Protein AF-A0A949CHL8-F1 (afdb_monomer_lite)

Secondary structure (DSSP, 8-state):
--EEE---SHHHHHHHHHHHTS--BHHHHHHHHTTTSEEHHHHHHHHHHHHH---BTHHHHHHHHHHHHHTGGG-SSPPPHHHHHHHHHHHHHHHHHT---

Radius of gyration: 12.86 Å; chains: 1; bounding box: 29×34×34 Å

pLDDT: mean 90.5, std 9.24, range [45.66, 97.19]

Structure (mmCIF, N/CA/C/O backbone):
data_AF-A0A949CHL8-F1
#
_entry.id   AF-A0A949CHL8-F1
#
loop_
_atom_site.group_PDB
_atom_site.id
_atom_site.type_symbol
_atom_site.label_atom_id
_atom_site.label_alt_id
_atom_site.label_comp_id
_atom_site.label_asym_id
_atom_site.label_entity_id
_atom_site.label_seq_id
_atom_site.pdbx_PDB_ins_code
_atom_site.Cartn_x
_atom_site.Cartn_y
_atom_site.Cartn_z
_atom_site.occupancy
_atom_site.B_iso_or_equiv
_atom_site.auth_seq_id
_atom_site.auth_comp_id
_atom_site.auth_asym_id
_atom_site.auth_atom_id
_atom_site.pdbx_PDB_model_num
ATOM 1 N N . MET A 1 1 ? 11.342 -10.592 10.474 1.00 68.81 1 MET A N 1
ATOM 2 C CA . MET A 1 1 ? 10.431 -9.774 9.666 1.00 68.81 1 MET A CA 1
ATOM 3 C C . MET A 1 1 ? 10.610 -10.142 8.207 1.00 68.81 1 MET A C 1
ATOM 5 O O . MET A 1 1 ? 11.690 -9.956 7.652 1.00 68.81 1 MET A O 1
ATOM 9 N N . GLY A 1 2 ? 9.604 -10.793 7.643 1.00 88.81 2 GLY A N 1
ATOM 10 C CA . GLY A 1 2 ? 9.498 -11.196 6.258 1.00 88.81 2 GLY A CA 1
ATOM 11 C C . GLY A 1 2 ? 8.637 -10.214 5.475 1.00 88.81 2 GLY A C 1
ATOM 12 O O . GLY A 1 2 ? 7.594 -9.760 5.932 1.00 88.81 2 GLY A O 1
ATOM 13 N N . VAL A 1 3 ? 9.083 -9.930 4.257 1.00 92.94 3 VAL A N 1
ATOM 14 C CA . VAL A 1 3 ? 8.316 -9.192 3.256 1.00 92.94 3 VAL A CA 1
ATOM 15 C C . VAL A 1 3 ? 7.992 -10.178 2.149 1.00 92.94 3 VAL A C 1
ATOM 17 O O . VAL A 1 3 ? 8.902 -10.744 1.538 1.00 92.94 3 VAL A O 1
ATOM 20 N N . TRP A 1 4 ? 6.710 -10.407 1.885 1.00 94.25 4 TRP A N 1
ATOM 21 C CA . TRP A 1 4 ? 6.275 -11.360 0.858 1.00 94.25 4 TRP A CA 1
ATOM 22 C C . TRP A 1 4 ? 5.551 -10.693 -0.312 1.00 94.25 4 TRP A C 1
ATOM 24 O O . TRP A 1 4 ? 5.514 -11.265 -1.406 1.00 94.25 4 TRP A O 1
ATOM 34 N N . ALA A 1 5 ? 5.016 -9.481 -0.132 1.00 94.81 5 ALA A N 1
ATOM 35 C CA . ALA A 1 5 ? 4.332 -8.753 -1.194 1.00 94.81 5 ALA A CA 1
ATOM 36 C C . ALA A 1 5 ? 4.671 -7.260 -1.183 1.00 94.81 5 ALA A C 1
ATOM 38 O O . ALA A 1 5 ? 4.583 -6.588 -0.163 1.00 94.81 5 ALA A O 1
ATOM 39 N N . LEU A 1 6 ? 5.001 -6.732 -2.360 1.00 95.81 6 LEU A N 1
ATOM 40 C 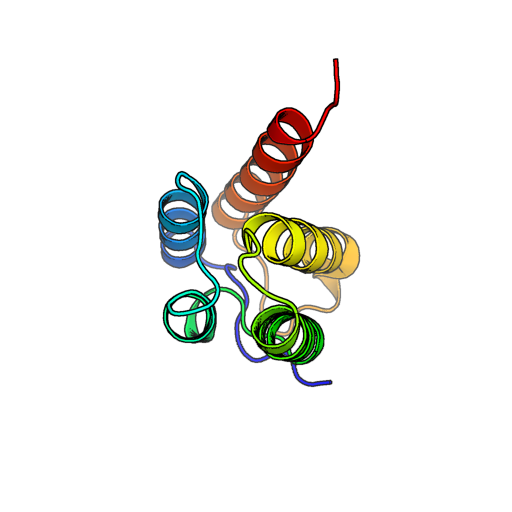CA . LEU A 1 6 ? 5.186 -5.305 -2.605 1.00 95.81 6 LEU A CA 1
ATOM 41 C C . LEU A 1 6 ? 4.444 -4.921 -3.899 1.00 95.81 6 LEU A C 1
ATOM 43 O O . LEU A 1 6 ? 4.405 -5.730 -4.838 1.00 95.81 6 LEU A O 1
ATOM 47 N N . PRO A 1 7 ? 3.905 -3.693 -4.012 1.00 96.06 7 PRO A N 1
ATOM 48 C CA . PRO A 1 7 ? 3.114 -3.243 -5.159 1.00 96.06 7 PRO A CA 1
ATOM 49 C C . PRO A 1 7 ? 4.001 -2.830 -6.349 1.00 96.06 7 PRO A C 1
ATOM 51 O O . PRO A 1 7 ? 3.910 -1.728 -6.886 1.00 96.06 7 PRO A O 1
ATOM 54 N N . GLN A 1 8 ? 4.891 -3.724 -6.779 1.00 95.25 8 GLN A N 1
ATOM 55 C CA . GLN A 1 8 ? 5.971 -3.412 -7.725 1.00 95.25 8 GLN A CA 1
ATOM 56 C C . GLN A 1 8 ? 5.537 -3.473 -9.191 1.00 95.25 8 GLN A C 1
ATOM 58 O O . GLN A 1 8 ? 6.272 -3.026 -10.075 1.00 95.25 8 GLN A O 1
ATOM 63 N N . THR A 1 9 ? 4.344 -4.007 -9.464 1.00 96.75 9 THR A N 1
ATOM 64 C CA . THR A 1 9 ? 3.713 -3.992 -10.788 1.00 96.75 9 THR A CA 1
ATOM 65 C C . THR A 1 9 ? 2.654 -2.899 -10.883 1.00 96.75 9 THR A C 1
ATOM 67 O O . THR A 1 9 ? 2.017 -2.535 -9.896 1.00 96.75 9 THR A O 1
ATOM 70 N N . VAL A 1 10 ? 2.404 -2.401 -12.098 1.00 96.69 10 VAL A N 1
ATOM 71 C CA . VAL A 1 10 ? 1.396 -1.350 -12.336 1.00 96.69 10 VAL A CA 1
ATOM 72 C C . VAL A 1 10 ? 0.006 -1.789 -11.877 1.00 96.69 10 VAL A C 1
ATOM 74 O O . VAL A 1 10 ? -0.748 -0.987 -11.332 1.00 96.69 10 VAL A O 1
ATOM 77 N N . LYS A 1 11 ? -0.330 -3.070 -12.073 1.00 96.38 11 LYS A N 1
ATOM 78 C CA . LYS A 1 11 ? -1.610 -3.638 -11.646 1.00 96.38 11 LYS A CA 1
ATOM 79 C C . LYS A 1 11 ? -1.760 -3.571 -10.124 1.00 96.38 11 LYS A C 1
ATOM 81 O O . LYS A 1 11 ? -2.740 -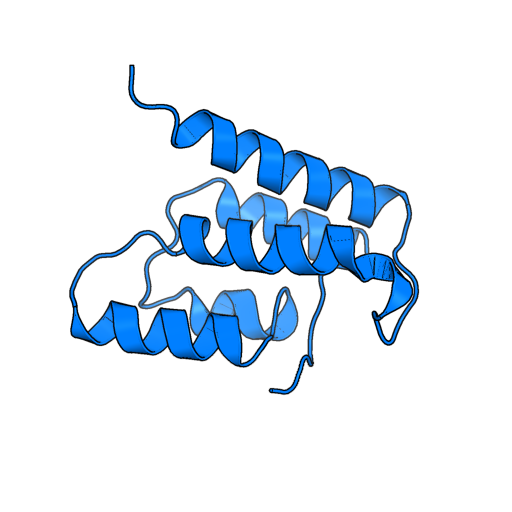3.003 -9.655 1.00 96.38 11 LYS A O 1
ATOM 86 N N . GLN A 1 12 ? -0.769 -4.062 -9.377 1.00 96.19 12 GLN A N 1
ATOM 87 C CA . GLN A 1 12 ? -0.799 -4.037 -7.911 1.00 96.19 12 GLN A CA 1
ATOM 88 C C . GLN A 1 12 ? -0.799 -2.607 -7.364 1.00 96.19 12 GLN A C 1
ATOM 90 O O . GLN A 1 12 ? -1.572 -2.302 -6.465 1.00 96.19 12 GLN A O 1
ATOM 95 N N . ALA A 1 13 ? -0.001 -1.704 -7.941 1.00 96.62 13 ALA A N 1
ATOM 96 C CA . ALA A 1 13 ? 0.019 -0.304 -7.525 1.00 96.62 13 ALA A CA 1
ATOM 97 C C . ALA A 1 13 ? -1.335 0.393 -7.755 1.00 96.62 13 ALA A C 1
ATOM 99 O O . ALA A 1 13 ? -1.796 1.139 -6.896 1.00 96.62 13 ALA A O 1
ATOM 100 N N . LYS A 1 14 ? -2.019 0.125 -8.879 1.00 97.00 14 LYS A N 1
ATOM 101 C CA . LYS A 1 14 ? -3.374 0.654 -9.139 1.00 97.00 14 LYS A CA 1
ATOM 102 C C . LYS A 1 14 ? -4.425 0.036 -8.218 1.00 97.00 14 LYS A C 1
ATOM 104 O O . LYS A 1 14 ? -5.361 0.725 -7.818 1.00 97.00 14 LYS A O 1
ATOM 109 N N . GLU A 1 15 ? -4.302 -1.246 -7.891 1.00 96.75 15 GLU A N 1
ATOM 110 C CA . GLU A 1 15 ? -5.179 -1.908 -6.919 1.00 96.75 15 GLU A CA 1
ATOM 111 C C . GLU A 1 15 ? -4.995 -1.316 -5.518 1.00 96.75 15 GLU A C 1
ATOM 113 O O . GLU A 1 15 ? -5.986 -0.951 -4.885 1.00 96.75 15 GLU A O 1
ATOM 118 N N . LEU A 1 16 ? -3.748 -1.103 -5.089 1.00 96.69 16 LEU A N 1
ATOM 119 C CA . LEU A 1 16 ? -3.433 -0.436 -3.828 1.00 96.69 16 LEU A CA 1
ATOM 120 C C . LEU A 1 16 ? -3.956 1.006 -3.810 1.00 96.69 16 LEU A C 1
ATOM 122 O O . LEU A 1 16 ? -4.606 1.399 -2.848 1.00 96.69 16 LEU A O 1
ATOM 126 N N . GLN A 1 17 ? -3.773 1.766 -4.895 1.00 95.94 17 GLN A N 1
ATOM 127 C CA . GLN A 1 17 ? -4.306 3.127 -5.023 1.00 95.94 17 GLN A CA 1
ATOM 128 C C . GLN A 1 17 ? -5.826 3.167 -4.829 1.00 95.94 17 GLN A C 1
ATOM 130 O O . GLN A 1 17 ? -6.342 3.999 -4.087 1.00 95.94 17 GLN A O 1
ATOM 135 N N . LYS A 1 18 ? -6.560 2.258 -5.481 1.00 95.50 18 LYS A N 1
ATOM 136 C CA . LYS A 1 18 ? -8.020 2.161 -5.333 1.00 95.50 18 LYS A CA 1
ATOM 137 C C . LYS A 1 18 ? -8.427 1.758 -3.920 1.00 95.50 18 LYS A C 1
ATOM 139 O O . LYS A 1 18 ? -9.466 2.211 -3.444 1.00 95.50 18 LYS A O 1
ATOM 144 N N . LEU A 1 19 ? -7.637 0.899 -3.278 1.00 94.81 19 LEU A N 1
ATOM 145 C CA . LEU A 1 19 ? -7.887 0.432 -1.922 1.00 94.81 19 LEU A CA 1
ATOM 146 C C . LEU A 1 19 ? -7.786 1.574 -0.906 1.00 94.81 19 LEU A C 1
ATOM 148 O O . LEU A 1 19 ? -8.700 1.747 -0.107 1.00 94.81 19 LEU A O 1
ATOM 152 N N . VAL A 1 20 ? -6.712 2.364 -0.970 1.00 93.88 20 VAL A N 1
ATOM 153 C CA . VAL A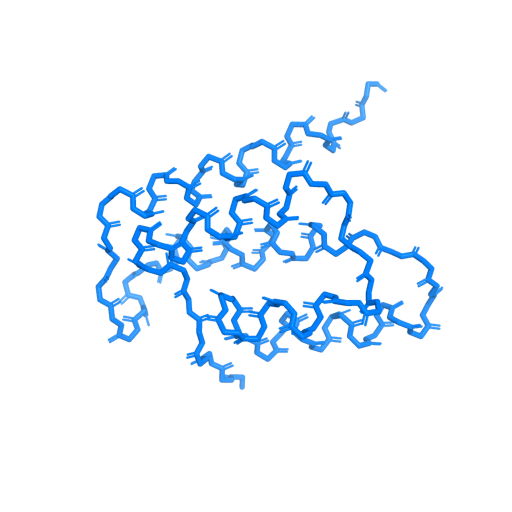 1 20 ? -6.430 3.457 -0.019 1.00 93.88 20 VAL A CA 1
ATOM 154 C C . VAL A 1 20 ? -7.142 4.772 -0.356 1.00 93.88 20 VAL A C 1
ATOM 156 O O . VAL A 1 20 ? -7.110 5.715 0.432 1.00 93.88 20 VAL A O 1
ATOM 159 N N . ALA A 1 21 ? -7.842 4.841 -1.492 1.00 92.31 21 ALA A N 1
ATOM 160 C CA . ALA A 1 21 ? -8.681 5.985 -1.855 1.00 92.31 21 ALA A CA 1
ATOM 161 C C . ALA A 1 21 ? -9.891 6.182 -0.918 1.00 92.31 21 ALA A C 1
ATOM 163 O O . ALA A 1 21 ? -10.537 7.227 -0.953 1.00 92.31 21 ALA A O 1
ATOM 164 N N . LYS A 1 22 ? -10.229 5.178 -0.101 1.00 90.56 22 LYS A N 1
ATOM 165 C CA . LYS A 1 22 ? -11.287 5.231 0.917 1.00 90.56 22 LYS A CA 1
ATOM 166 C C . LYS A 1 22 ? -10.723 4.765 2.264 1.00 90.56 22 LYS A C 1
ATOM 168 O O . LYS A 1 22 ? -9.773 3.984 2.246 1.00 90.56 22 LYS A O 1
ATOM 173 N N . PRO A 1 23 ? -11.308 5.184 3.404 1.00 90.94 23 PRO A N 1
ATOM 174 C CA . PRO A 1 23 ? -10.931 4.674 4.722 1.00 90.94 23 PRO A CA 1
ATOM 175 C C . PRO A 1 23 ? -10.856 3.148 4.740 1.00 90.94 23 PRO A C 1
ATOM 177 O O . PRO A 1 23 ? -11.778 2.470 4.268 1.00 90.94 23 PRO A O 1
ATOM 180 N N . LEU A 1 24 ? -9.750 2.614 5.257 1.00 90.88 24 LEU A N 1
ATOM 181 C CA . LEU A 1 24 ? -9.493 1.181 5.264 1.00 90.88 24 LEU A CA 1
ATOM 182 C C . LEU A 1 24 ? -9.619 0.657 6.690 1.00 90.88 24 LEU A C 1
ATOM 184 O O . LEU A 1 24 ? -8.734 0.857 7.516 1.00 90.88 24 LEU A O 1
ATOM 188 N N . SER A 1 25 ? -10.726 -0.029 6.975 1.00 90.56 25 SER A N 1
ATOM 189 C CA . SER A 1 25 ? -10.959 -0.574 8.309 1.00 90.56 25 SER A CA 1
ATOM 190 C C . SER A 1 25 ? -10.105 -1.810 8.578 1.00 90.56 25 SER A C 1
ATOM 192 O O . SER A 1 25 ? -9.911 -2.671 7.712 1.00 90.56 25 SER A O 1
ATOM 194 N N . LEU A 1 26 ? -9.678 -1.947 9.831 1.00 89.00 26 LEU A N 1
ATOM 195 C CA . LEU A 1 26 ? -8.879 -3.068 10.325 1.00 89.00 26 LEU A CA 1
ATOM 196 C C . LEU A 1 26 ? -9.472 -4.446 9.995 1.00 89.00 26 LEU A C 1
ATOM 198 O O . LEU A 1 26 ? -8.735 -5.397 9.737 1.00 89.00 26 LEU A O 1
ATOM 202 N N . LYS A 1 27 ? -10.806 -4.564 9.974 1.00 87.31 27 LYS A N 1
ATOM 203 C CA . LYS A 1 27 ? -11.518 -5.828 9.713 1.00 87.31 27 LYS A CA 1
ATOM 204 C C . LYS A 1 27 ? -11.203 -6.413 8.340 1.00 87.31 27 LYS A C 1
ATOM 206 O O . LYS A 1 27 ? -11.121 -7.626 8.223 1.00 87.31 27 LYS A O 1
ATOM 211 N N . VAL A 1 28 ? -11.031 -5.560 7.329 1.00 90.75 28 VAL A N 1
ATOM 212 C CA . VAL A 1 28 ? -10.818 -5.981 5.933 1.00 90.75 28 VAL A CA 1
ATOM 213 C C . VAL A 1 28 ? -9.416 -5.663 5.420 1.00 90.75 28 VAL A C 1
ATOM 215 O O . VAL A 1 28 ? -9.063 -6.082 4.321 1.00 90.75 28 VAL A O 1
ATOM 218 N N . ALA A 1 29 ? -8.627 -4.894 6.176 1.00 92.31 29 ALA A N 1
ATOM 219 C CA . ALA A 1 29 ? -7.314 -4.436 5.742 1.00 92.31 29 ALA A CA 1
ATOM 220 C C . ALA A 1 29 ? -6.340 -5.592 5.504 1.00 92.31 29 ALA A C 1
ATOM 222 O O . ALA A 1 29 ? -5.752 -5.657 4.430 1.00 92.31 29 ALA A O 1
ATOM 223 N N . ALA A 1 30 ? -6.228 -6.518 6.463 1.00 92.44 30 ALA A N 1
ATOM 224 C CA . ALA A 1 30 ? -5.302 -7.649 6.384 1.00 92.44 30 ALA A CA 1
ATOM 225 C C . ALA A 1 30 ? -5.528 -8.475 5.105 1.00 92.44 30 ALA A C 1
ATOM 227 O O . ALA A 1 30 ? -4.602 -8.666 4.322 1.00 92.44 30 ALA A O 1
ATOM 228 N N . ASP A 1 31 ? -6.778 -8.857 4.829 1.00 93.50 31 ASP A N 1
ATOM 229 C CA . ASP A 1 31 ? -7.129 -9.660 3.651 1.00 93.50 31 ASP A CA 1
ATOM 230 C C . ASP A 1 31 ? -6.834 -8.931 2.334 1.00 93.50 31 ASP A C 1
ATOM 232 O O . ASP A 1 31 ? -6.331 -9.521 1.377 1.00 93.50 31 ASP A O 1
ATOM 236 N N . LYS A 1 32 ? -7.141 -7.629 2.269 1.00 95.00 32 LYS A N 1
ATOM 237 C CA . LYS A 1 32 ? -6.951 -6.835 1.048 1.00 95.00 32 LYS A CA 1
ATOM 238 C C . LYS A 1 32 ? -5.488 -6.474 0.797 1.00 95.00 32 LYS A C 1
ATOM 240 O O . LYS A 1 32 ? -5.097 -6.345 -0.361 1.00 95.00 32 LYS A O 1
ATOM 245 N N . LEU A 1 33 ? -4.695 -6.302 1.853 1.00 95.62 33 LEU A N 1
ATOM 246 C CA . LEU A 1 33 ? -3.284 -5.932 1.759 1.00 95.62 33 LEU A CA 1
ATOM 247 C C . LEU A 1 33 ? -2.375 -7.142 1.547 1.00 95.62 33 LEU A C 1
ATOM 249 O O . LEU A 1 33 ? -1.336 -6.980 0.920 1.00 95.62 33 LEU A O 1
ATOM 253 N N . TYR A 1 34 ? -2.777 -8.347 1.959 1.00 94.12 34 TYR A N 1
ATOM 254 C CA . TYR A 1 34 ? -1.913 -9.534 1.971 1.00 94.12 34 TYR A CA 1
ATOM 255 C C . TYR A 1 34 ? -1.147 -9.781 0.662 1.00 94.12 34 TYR A C 1
ATOM 257 O O . TYR A 1 34 ? 0.042 -10.074 0.691 1.00 94.12 34 TYR A O 1
ATOM 265 N N . ASN A 1 35 ? -1.792 -9.620 -0.497 1.00 94.38 35 ASN A N 1
ATOM 266 C CA . ASN A 1 35 ? -1.154 -9.828 -1.808 1.00 94.38 35 ASN A CA 1
ATOM 267 C C . ASN A 1 35 ? -0.647 -8.533 -2.482 1.00 94.38 35 ASN A C 1
ATOM 269 O O . ASN A 1 35 ? -0.099 -8.583 -3.589 1.00 94.38 35 ASN A O 1
ATOM 273 N N . LEU A 1 36 ? -0.858 -7.373 -1.855 1.00 95.25 36 LEU A N 1
ATOM 274 C CA . LEU A 1 36 ? -0.530 -6.050 -2.398 1.00 95.25 36 LEU A CA 1
ATOM 275 C C . LEU A 1 36 ? 0.644 -5.390 -1.670 1.00 95.25 36 LEU A C 1
ATOM 277 O O . LEU A 1 36 ? 1.543 -4.871 -2.326 1.00 95.25 36 LEU A O 1
ATOM 281 N N . LEU A 1 37 ? 0.626 -5.417 -0.340 1.00 95.31 37 LEU A N 1
ATOM 282 C CA . LEU A 1 37 ? 1.633 -4.874 0.563 1.00 95.31 37 LEU A CA 1
ATOM 283 C C . LEU A 1 37 ? 1.663 -5.775 1.806 1.00 95.31 37 LEU A C 1
ATOM 285 O O . LEU A 1 37 ? 0.864 -5.608 2.723 1.00 95.31 37 LEU A O 1
ATOM 289 N N . GLY A 1 38 ? 2.523 -6.787 1.759 1.00 94.62 38 GLY A N 1
ATOM 290 C CA . GLY A 1 38 ? 2.628 -7.864 2.734 1.00 94.62 38 GLY A CA 1
ATOM 291 C C . GLY A 1 38 ? 3.989 -7.837 3.410 1.00 94.62 38 GLY A C 1
ATOM 292 O O . GLY A 1 38 ? 4.998 -8.170 2.780 1.00 94.62 38 GLY A O 1
ATOM 293 N N . ASP A 1 39 ? 3.980 -7.420 4.668 1.00 93.94 39 ASP A N 1
ATOM 294 C CA . ASP A 1 39 ? 5.139 -7.156 5.513 1.00 93.94 39 ASP A CA 1
ATOM 295 C C . ASP A 1 39 ? 4.767 -7.469 6.966 1.00 93.94 39 ASP A C 1
ATOM 297 O O . ASP A 1 39 ? 3.686 -7.073 7.410 1.00 93.94 39 ASP A O 1
ATOM 301 N N . ASP A 1 40 ? 5.637 -8.183 7.683 1.00 94.56 40 ASP A N 1
ATOM 302 C CA . ASP A 1 40 ? 5.385 -8.568 9.078 1.00 94.56 40 ASP A CA 1
ATOM 303 C C . ASP A 1 40 ? 5.105 -7.332 9.951 1.00 94.56 40 ASP A C 1
ATOM 305 O O . ASP A 1 40 ? 4.084 -7.310 10.634 1.00 94.56 40 ASP A O 1
ATOM 309 N N . ASP A 1 41 ? 5.925 -6.270 9.856 1.00 93.38 41 ASP A N 1
ATOM 310 C CA . ASP A 1 41 ? 5.764 -5.055 10.681 1.00 93.38 41 ASP A CA 1
ATOM 311 C C . ASP A 1 41 ? 4.378 -4.412 10.462 1.00 93.38 41 ASP A C 1
ATOM 313 O O . ASP A 1 41 ? 3.689 -4.019 11.407 1.00 93.38 41 ASP A O 1
ATOM 317 N N . LEU A 1 42 ? 3.943 -4.313 9.199 1.00 94.62 42 LEU A N 1
ATOM 318 C CA . LEU A 1 42 ? 2.625 -3.785 8.846 1.00 94.62 42 LEU A CA 1
ATOM 319 C C . LEU A 1 42 ? 1.491 -4.640 9.424 1.00 94.62 42 LEU A C 1
ATOM 321 O O . LEU A 1 42 ? 0.509 -4.100 9.939 1.00 94.62 42 LEU A O 1
ATOM 325 N N . PHE A 1 43 ? 1.590 -5.963 9.301 1.00 94.62 43 PHE A N 1
ATOM 326 C CA . PHE A 1 43 ? 0.538 -6.866 9.758 1.00 94.62 43 PHE A CA 1
ATOM 327 C C . PHE A 1 43 ? 0.456 -6.900 11.281 1.00 94.62 43 PHE A C 1
ATOM 329 O O . PHE A 1 43 ? -0.654 -6.814 11.808 1.00 94.62 43 PHE A O 1
ATOM 336 N N . ASP A 1 44 ? 1.591 -6.912 11.973 1.00 93.56 44 ASP A N 1
ATOM 337 C CA . ASP A 1 44 ? 1.658 -6.791 13.428 1.00 93.56 44 ASP A CA 1
ATOM 338 C C . ASP A 1 44 ? 0.990 -5.487 13.891 1.00 93.56 44 ASP A C 1
ATOM 340 O O . ASP A 1 44 ? 0.090 -5.518 14.733 1.00 93.56 44 ASP A O 1
ATOM 344 N N . GLY A 1 45 ? 1.292 -4.354 13.245 1.00 92.44 45 GLY A N 1
ATOM 345 C CA . GLY A 1 45 ? 0.634 -3.074 13.533 1.00 92.44 45 GLY A CA 1
ATOM 346 C C . GLY A 1 45 ? -0.886 -3.094 13.307 1.00 92.44 45 GLY A C 1
ATOM 347 O O . GLY A 1 45 ? -1.645 -2.525 14.095 1.00 92.44 45 GLY A O 1
ATOM 348 N N . ILE A 1 46 ? -1.363 -3.783 12.264 1.00 92.50 46 ILE A N 1
ATOM 349 C CA . ILE A 1 46 ? -2.801 -3.981 12.016 1.00 92.50 46 ILE A CA 1
ATOM 350 C C . ILE A 1 46 ? -3.434 -4.840 13.119 1.00 92.50 46 ILE A C 1
ATOM 352 O O . ILE A 1 46 ? -4.551 -4.547 13.552 1.00 92.50 46 ILE A O 1
ATOM 356 N N . PHE A 1 47 ? -2.771 -5.904 13.573 1.00 90.62 47 PHE A N 1
ATOM 357 C CA . PHE A 1 47 ? -3.294 -6.767 14.633 1.00 90.62 47 PHE A CA 1
ATOM 358 C C . PHE A 1 47 ? -3.318 -6.062 15.990 1.00 90.62 47 PHE A C 1
ATOM 360 O O . PHE A 1 47 ? -4.345 -6.111 16.663 1.00 90.62 47 PHE A O 1
ATOM 367 N N . GLU A 1 48 ? -2.274 -5.320 16.350 1.00 90.62 48 GLU A N 1
ATOM 368 C CA . GLU A 1 48 ? -2.267 -4.516 17.576 1.00 90.62 48 GLU A CA 1
ATOM 369 C C . GLU A 1 48 ? -3.340 -3.419 17.558 1.00 90.62 48 GLU A C 1
ATOM 371 O O . GLU A 1 48 ? -3.998 -3.150 18.566 1.00 90.62 48 GLU A O 1
ATOM 376 N N . ALA A 1 49 ? -3.550 -2.769 16.409 1.00 88.19 49 ALA A N 1
ATOM 377 C CA . ALA A 1 49 ? -4.582 -1.748 16.271 1.00 88.19 49 ALA A CA 1
ATOM 378 C C . ALA A 1 49 ? -6.000 -2.336 16.404 1.00 88.19 49 ALA A C 1
ATOM 380 O O . ALA A 1 49 ? -6.876 -1.675 16.965 1.00 88.19 49 ALA A O 1
ATOM 381 N N . LYS A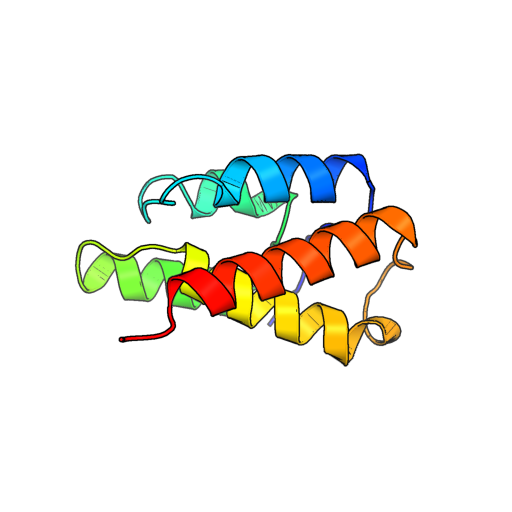 1 50 ? -6.224 -3.593 15.977 1.00 84.38 50 LYS A N 1
ATOM 382 C CA . LYS A 1 50 ? -7.497 -4.313 16.202 1.00 84.38 50 LYS A CA 1
ATOM 383 C C . LYS A 1 50 ? -7.850 -4.453 17.674 1.00 84.38 50 LYS A C 1
ATOM 385 O O . LYS A 1 50 ? -9.035 -4.415 17.996 1.00 84.38 50 LYS A O 1
ATOM 390 N N . GLU A 1 51 ? -6.862 -4.595 18.548 1.00 82.00 51 GLU A N 1
ATOM 391 C CA . GLU A 1 51 ? -7.100 -4.696 19.989 1.00 82.00 51 GLU A CA 1
ATOM 392 C C . GLU A 1 51 ? -7.450 -3.340 20.622 1.00 82.00 51 GLU A C 1
ATOM 394 O O . GLU A 1 51 ? -8.106 -3.296 21.662 1.00 82.00 51 GLU A O 1
ATOM 399 N N . LYS A 1 52 ? -7.055 -2.228 19.986 1.00 78.69 52 LYS A N 1
ATOM 400 C CA . LYS A 1 52 ? -7.186 -0.864 20.527 1.00 78.69 52 LYS A CA 1
ATOM 401 C C . LYS A 1 52 ? -8.457 -0.125 20.088 1.00 78.69 52 LYS A C 1
ATOM 403 O O . LYS A 1 52 ? -8.858 0.808 20.780 1.00 78.69 52 LYS A O 1
ATOM 408 N N . GLY A 1 53 ? -9.108 -0.516 18.987 1.00 80.06 53 GLY A N 1
ATOM 409 C CA . GLY A 1 53 ? -10.385 0.073 18.557 1.00 80.06 53 GLY A CA 1
ATOM 410 C C . GLY A 1 53 ? -10.518 0.272 17.047 1.00 80.06 53 GLY A C 1
ATOM 411 O O . GLY A 1 53 ? -9.927 -0.462 16.261 1.00 80.06 53 GLY A O 1
ATOM 412 N N . ASP A 1 54 ? -11.339 1.245 16.637 1.00 78.00 54 ASP A N 1
ATOM 413 C CA . ASP A 1 54 ? -11.466 1.630 15.227 1.00 78.00 54 ASP A CA 1
ATOM 414 C C . ASP A 1 54 ? -10.279 2.514 14.824 1.00 78.00 54 ASP A C 1
ATOM 416 O O . ASP A 1 54 ? -10.019 3.547 15.440 1.00 78.00 54 ASP A O 1
ATOM 420 N N . PHE A 1 55 ? -9.537 2.081 13.811 1.00 84.69 55 PHE A N 1
ATOM 421 C CA . PHE A 1 55 ? -8.320 2.732 13.340 1.00 84.69 55 PHE A CA 1
ATOM 422 C C . PHE A 1 55 ? -8.285 2.674 11.814 1.00 84.69 55 PHE A C 1
ATOM 424 O O . PHE A 1 55 ? -8.545 1.627 11.211 1.00 84.69 55 PHE A O 1
ATOM 431 N N . ASP A 1 56 ? -7.945 3.795 11.180 1.00 90.44 56 ASP A N 1
ATOM 432 C CA . ASP A 1 56 ? -7.785 3.852 9.731 1.00 90.44 56 ASP A CA 1
ATOM 433 C C . ASP A 1 56 ? -6.400 3.337 9.329 1.00 90.44 56 ASP A C 1
ATOM 435 O O . ASP A 1 56 ? -5.377 3.994 9.527 1.00 90.44 56 ASP A O 1
ATOM 439 N N . VAL A 1 57 ? -6.374 2.153 8.717 1.00 92.69 57 VAL A N 1
ATOM 440 C CA . VAL A 1 57 ? -5.140 1.437 8.364 1.00 92.69 57 VAL A CA 1
ATOM 441 C C . VAL A 1 57 ? -4.317 2.168 7.303 1.00 92.69 57 VAL A C 1
ATOM 443 O O . VAL A 1 57 ? -3.140 1.861 7.121 1.00 92.69 57 VAL A O 1
ATOM 446 N N . ARG A 1 58 ? -4.881 3.179 6.632 1.00 94.06 58 ARG A N 1
ATOM 447 C CA . ARG A 1 58 ? -4.143 3.989 5.654 1.00 94.06 58 ARG A CA 1
ATOM 448 C C . ARG A 1 58 ? -2.876 4.627 6.230 1.00 94.06 58 ARG A C 1
ATOM 450 O O . ARG A 1 58 ? -1.902 4.717 5.495 1.00 94.06 58 ARG A O 1
ATOM 457 N N . ILE A 1 59 ? -2.849 4.971 7.522 1.00 91.06 59 ILE A N 1
ATOM 458 C CA . ILE A 1 59 ? -1.651 5.508 8.198 1.00 91.06 59 ILE A CA 1
ATOM 459 C C . ILE A 1 59 ? -0.517 4.472 8.219 1.00 91.06 59 ILE A C 1
ATOM 461 O O . ILE A 1 59 ? 0.625 4.781 7.893 1.00 91.06 59 ILE A O 1
ATOM 465 N N . LEU A 1 60 ? -0.831 3.217 8.557 1.00 93.56 60 LEU A N 1
ATOM 466 C CA . LEU A 1 60 ? 0.165 2.140 8.588 1.00 93.56 60 LEU A CA 1
ATOM 467 C C . LEU A 1 60 ? 0.632 1.775 7.175 1.00 93.56 60 LEU A C 1
ATOM 469 O O . LEU A 1 60 ? 1.812 1.514 6.955 1.00 93.56 60 LEU A O 1
ATOM 473 N N . VAL A 1 61 ? -0.292 1.789 6.208 1.00 94.44 61 VAL A N 1
ATOM 474 C CA . VAL A 1 61 ? 0.020 1.545 4.794 1.00 94.44 61 VAL A CA 1
ATOM 475 C C . VAL A 1 61 ? 0.949 2.618 4.242 1.00 94.44 61 VAL A C 1
ATOM 477 O O . VAL A 1 61 ? 1.890 2.271 3.540 1.00 94.44 61 VAL A O 1
ATOM 480 N N . GLU A 1 62 ? 0.706 3.894 4.548 1.00 94.56 62 GLU A N 1
ATOM 481 C CA . GLU A 1 62 ? 1.576 5.004 4.150 1.00 94.56 62 GLU A CA 1
ATOM 482 C C . GLU A 1 62 ? 2.991 4.800 4.694 1.00 94.56 62 GLU A C 1
ATOM 484 O O . GLU A 1 62 ? 3.931 4.727 3.903 1.00 94.56 62 GLU A O 1
ATOM 489 N N . SER A 1 63 ? 3.122 4.587 6.006 1.00 93.38 63 SER A N 1
ATOM 490 C CA . SER A 1 63 ? 4.417 4.423 6.667 1.00 93.38 63 SER A CA 1
ATOM 491 C C . SER A 1 63 ? 5.205 3.229 6.114 1.00 93.38 63 SER A C 1
ATOM 493 O O . SER A 1 63 ? 6.377 3.359 5.744 1.00 93.38 63 SER A O 1
ATOM 495 N N . SER A 1 64 ? 4.546 2.073 5.974 1.00 94.75 64 SER A N 1
ATOM 496 C CA . SER A 1 64 ? 5.154 0.863 5.408 1.00 94.75 64 SER A CA 1
ATOM 497 C C . SER A 1 64 ? 5.540 1.063 3.936 1.00 94.75 64 SER A C 1
ATOM 499 O O . SER A 1 64 ? 6.658 0.748 3.526 1.00 94.75 64 SER A O 1
ATOM 501 N N . LEU A 1 65 ? 4.662 1.664 3.127 1.00 95.38 65 LEU A N 1
ATOM 502 C CA . LEU A 1 65 ? 4.945 1.925 1.716 1.00 95.38 65 LEU A CA 1
ATOM 503 C C . LEU A 1 65 ? 6.100 2.920 1.541 1.00 95.38 65 LEU A C 1
ATOM 505 O O . LEU A 1 65 ? 6.968 2.695 0.699 1.00 95.38 65 LEU A O 1
ATOM 509 N N . SER A 1 66 ? 6.143 3.980 2.347 1.00 95.00 66 SER A N 1
ATOM 510 C CA . SER A 1 66 ? 7.206 4.989 2.338 1.00 95.00 66 SER A CA 1
ATOM 511 C C . SER A 1 66 ? 8.566 4.368 2.672 1.00 95.00 66 SER A C 1
ATOM 513 O O . SER A 1 66 ? 9.532 4.564 1.927 1.00 95.00 66 SER A O 1
ATOM 515 N N . LYS A 1 67 ? 8.626 3.505 3.700 1.00 94.56 67 LYS A N 1
ATOM 516 C CA . LYS A 1 67 ? 9.813 2.694 4.035 1.00 94.56 67 LYS A CA 1
ATOM 517 C C . LYS A 1 67 ? 10.324 1.922 2.812 1.00 94.56 67 LYS A C 1
ATOM 519 O O . LYS A 1 67 ? 11.484 2.069 2.432 1.00 94.56 67 LYS A O 1
ATOM 524 N N . PHE A 1 68 ? 9.457 1.178 2.122 1.00 94.31 68 PHE A N 1
ATOM 525 C CA . PHE A 1 68 ? 9.865 0.382 0.955 1.00 94.31 68 PHE A CA 1
ATOM 526 C C . PHE A 1 68 ? 10.226 1.197 -0.288 1.00 94.31 68 PHE A C 1
ATOM 528 O O . PHE A 1 68 ? 11.007 0.729 -1.119 1.00 94.31 68 PHE A O 1
ATOM 535 N N . LEU A 1 69 ? 9.666 2.395 -0.452 1.00 94.12 69 LEU A N 1
ATOM 536 C CA . LEU A 1 69 ? 10.055 3.293 -1.539 1.00 94.12 69 LEU A CA 1
ATOM 537 C C . LEU A 1 69 ? 11.447 3.888 -1.298 1.00 94.12 69 LEU A C 1
ATOM 539 O O . LEU A 1 69 ? 12.234 3.974 -2.243 1.00 94.12 69 LEU A O 1
ATOM 543 N N . ASN A 1 70 ? 11.763 4.241 -0.049 1.00 93.69 70 ASN A N 1
ATOM 544 C CA . ASN A 1 70 ? 13.086 4.730 0.344 1.00 93.69 70 ASN A CA 1
ATOM 545 C C . ASN A 1 70 ? 14.147 3.626 0.250 1.00 93.69 70 ASN A C 1
ATOM 547 O O . ASN A 1 70 ? 15.250 3.869 -0.227 1.00 93.69 70 ASN A O 1
ATOM 551 N N . GLU A 1 71 ? 13.782 2.394 0.602 1.00 92.12 71 GLU A N 1
ATOM 552 C CA . GLU A 1 71 ? 14.647 1.212 0.551 1.00 92.12 71 GLU A CA 1
ATOM 553 C C . GLU A 1 71 ? 14.437 0.370 -0.719 1.00 92.12 71 GLU A C 1
ATOM 555 O O . GLU A 1 71 ? 14.606 -0.850 -0.720 1.00 92.12 71 GLU A O 1
ATOM 560 N N . LYS A 1 72 ? 14.051 0.994 -1.839 1.00 89.94 72 LYS A N 1
ATOM 561 C CA . LYS A 1 72 ? 13.676 0.280 -3.077 1.00 89.94 72 LYS A CA 1
ATOM 562 C C . LYS A 1 72 ? 14.743 -0.686 -3.611 1.00 89.94 72 LYS A C 1
ATOM 564 O O . LYS A 1 72 ? 14.409 -1.599 -4.364 1.00 89.94 72 LYS A O 1
ATOM 569 N N . GLU A 1 73 ? 16.010 -0.452 -3.279 1.00 89.06 73 GLU A N 1
ATOM 570 C CA . GLU A 1 73 ? 17.167 -1.283 -3.631 1.00 89.06 73 GLU A CA 1
ATOM 571 C C . GLU A 1 73 ? 17.239 -2.600 -2.853 1.00 89.06 73 GLU A C 1
ATOM 573 O O . GLU A 1 73 ? 17.806 -3.564 -3.359 1.00 89.06 73 GLU A O 1
ATOM 578 N N . ASN A 1 74 ? 16.590 -2.672 -1.689 1.00 87.69 74 ASN A N 1
ATOM 579 C CA . ASN A 1 74 ? 16.492 -3.878 -0.865 1.00 87.69 74 ASN A CA 1
ATOM 580 C C . ASN A 1 74 ? 15.357 -4.809 -1.322 1.00 87.69 74 ASN A C 1
ATOM 582 O O . ASN A 1 74 ? 15.201 -5.914 -0.800 1.00 87.69 74 ASN A O 1
ATOM 586 N N . ALA A 1 75 ? 14.538 -4.381 -2.287 1.00 88.25 75 ALA A N 1
ATOM 587 C CA . ALA A 1 75 ? 13.417 -5.175 -2.761 1.00 88.25 75 ALA A CA 1
ATOM 588 C C . ALA A 1 75 ? 13.888 -6.403 -3.558 1.00 88.25 75 ALA A C 1
ATOM 590 O O . ALA A 1 75 ? 14.727 -6.312 -4.453 1.00 88.25 75 ALA A O 1
ATOM 591 N N . THR A 1 76 ? 13.274 -7.558 -3.290 1.00 86.12 76 THR A N 1
ATOM 592 C CA . THR A 1 76 ? 13.618 -8.836 -3.944 1.00 86.12 76 THR A CA 1
ATOM 593 C C . THR A 1 76 ? 13.362 -8.844 -5.452 1.00 86.12 76 THR A C 1
ATOM 595 O O . THR A 1 76 ? 13.972 -9.620 -6.185 1.00 86.12 76 THR A O 1
ATOM 598 N N . LYS A 1 77 ? 12.457 -7.986 -5.934 1.00 89.81 77 LYS A N 1
ATOM 599 C CA . LYS A 1 77 ? 12.176 -7.771 -7.359 1.00 89.81 77 LYS A CA 1
ATOM 600 C C . LYS A 1 77 ? 12.395 -6.296 -7.706 1.00 89.81 77 LYS A C 1
ATOM 602 O O . LYS A 1 77 ? 12.253 -5.440 -6.836 1.00 89.81 77 LYS A O 1
ATOM 607 N N . PRO A 1 78 ? 12.701 -5.961 -8.968 1.00 92.31 78 PRO A N 1
ATOM 608 C CA . PRO A 1 78 ? 12.816 -4.571 -9.384 1.00 92.31 78 PRO A CA 1
ATOM 609 C C . PRO A 1 78 ? 11.447 -3.884 -9.432 1.00 92.31 78 PRO A C 1
ATOM 611 O O . PRO A 1 78 ? 10.443 -4.466 -9.849 1.00 92.31 78 PRO A O 1
ATOM 614 N N . TRP A 1 79 ? 11.423 -2.602 -9.080 1.00 94.19 79 TRP A N 1
ATOM 615 C CA . TRP A 1 79 ? 10.235 -1.766 -9.208 1.00 94.19 79 TRP A CA 1
ATOM 616 C C . TRP A 1 79 ? 9.973 -1.374 -10.661 1.00 94.19 79 TRP A C 1
ATOM 618 O O . TRP A 1 79 ? 10.841 -0.825 -11.347 1.00 94.19 79 TRP A O 1
ATOM 628 N N . ASN A 1 80 ? 8.738 -1.565 -11.126 1.00 96.69 80 ASN A N 1
ATOM 629 C CA . ASN A 1 80 ? 8.296 -0.918 -12.351 1.00 96.69 80 ASN A CA 1
ATOM 630 C C . ASN A 1 80 ? 8.238 0.609 -12.144 1.00 96.69 80 ASN A C 1
ATOM 632 O O . ASN A 1 80 ? 7.713 1.088 -11.141 1.00 96.69 80 ASN A O 1
ATOM 636 N N . LYS A 1 81 ? 8.739 1.384 -13.115 1.00 96.00 81 LYS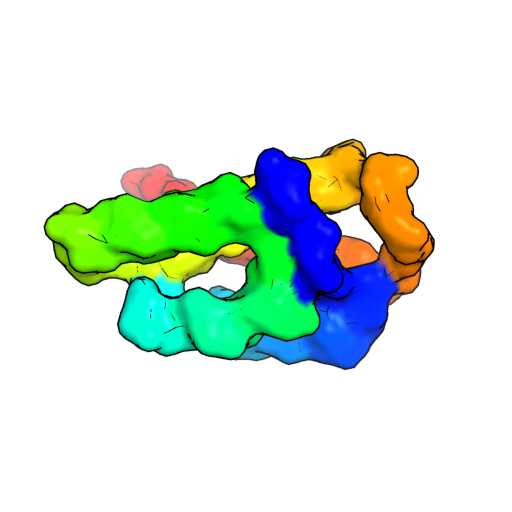 A N 1
ATOM 637 C CA . LYS A 1 81 ? 8.805 2.856 -13.030 1.00 96.00 81 LYS A CA 1
ATOM 638 C C . LYS A 1 81 ? 7.437 3.523 -12.842 1.00 96.00 81 LYS A C 1
ATOM 640 O O . LYS A 1 81 ? 7.343 4.505 -12.113 1.00 96.00 81 LYS A O 1
ATOM 645 N N . GLU A 1 82 ? 6.391 3.030 -13.507 1.00 96.62 82 GLU A N 1
ATOM 646 C CA . GLU A 1 82 ? 5.026 3.552 -13.351 1.00 96.62 82 GLU A CA 1
ATOM 647 C C . GLU A 1 82 ? 4.441 3.130 -11.999 1.00 96.62 82 GLU A C 1
ATOM 649 O O . GLU A 1 82 ? 3.893 3.971 -11.294 1.00 96.62 82 GLU A O 1
ATOM 654 N N . ALA A 1 83 ? 4.629 1.870 -11.592 1.00 96.50 83 ALA A N 1
ATOM 655 C CA . ALA A 1 83 ? 4.185 1.390 -10.281 1.00 96.50 83 ALA A CA 1
ATOM 656 C C . ALA A 1 83 ? 4.805 2.198 -9.132 1.00 96.50 83 ALA A C 1
ATOM 658 O O . ALA A 1 83 ? 4.097 2.640 -8.231 1.00 96.50 83 ALA A O 1
ATOM 659 N N . TYR A 1 84 ? 6.110 2.463 -9.220 1.00 96.00 84 TYR A N 1
ATOM 660 C CA . TYR A 1 84 ? 6.847 3.279 -8.262 1.00 96.00 84 TYR A CA 1
ATOM 661 C C . TYR A 1 84 ? 6.259 4.691 -8.150 1.00 96.00 84 TYR A C 1
ATOM 663 O O . TYR A 1 84 ? 5.953 5.144 -7.052 1.00 96.00 84 TYR A O 1
ATOM 671 N N . LYS A 1 85 ? 6.005 5.362 -9.283 1.00 97.12 85 LYS A N 1
ATOM 672 C CA . LYS A 1 85 ? 5.371 6.692 -9.296 1.00 97.12 85 LYS A CA 1
ATOM 673 C C . LYS A 1 85 ? 3.968 6.683 -8.687 1.00 97.12 85 LYS A C 1
ATOM 675 O O . LYS A 1 85 ? 3.617 7.608 -7.964 1.00 97.12 85 LYS A O 1
ATOM 680 N N . ILE A 1 86 ? 3.167 5.652 -8.966 1.00 97.19 86 ILE A N 1
ATOM 681 C CA . ILE A 1 86 ? 1.832 5.508 -8.369 1.00 97.19 86 ILE A CA 1
ATOM 682 C C . ILE A 1 86 ? 1.947 5.384 -6.847 1.00 97.19 86 ILE A C 1
ATOM 684 O O . ILE A 1 86 ? 1.225 6.073 -6.134 1.00 97.19 86 ILE A O 1
ATOM 688 N N . CYS A 1 87 ? 2.880 4.569 -6.354 1.00 96.38 87 CYS A N 1
ATOM 689 C CA . CYS A 1 87 ? 3.112 4.394 -4.922 1.00 96.38 87 CYS A CA 1
ATOM 690 C C . CYS A 1 87 ? 3.607 5.681 -4.247 1.00 96.38 87 CYS A C 1
ATOM 692 O O . CYS A 1 87 ? 3.102 6.039 -3.190 1.00 96.38 87 CYS A O 1
ATOM 694 N N . GLN A 1 88 ? 4.503 6.436 -4.889 1.00 96.19 88 GLN A N 1
ATOM 695 C CA . GLN A 1 88 ? 4.911 7.757 -4.396 1.00 96.19 88 GLN A CA 1
ATOM 696 C C . GLN A 1 88 ? 3.728 8.727 -4.293 1.00 96.19 88 GLN A C 1
ATOM 698 O O . GLN A 1 88 ? 3.634 9.487 -3.334 1.00 96.19 88 GLN A O 1
ATOM 703 N N . ASN A 1 89 ? 2.820 8.709 -5.272 1.00 95.62 89 ASN A N 1
ATOM 704 C CA . ASN A 1 89 ? 1.627 9.551 -5.237 1.00 95.62 89 ASN A CA 1
ATOM 705 C C . ASN A 1 89 ? 0.654 9.119 -4.136 1.00 95.62 89 ASN A C 1
ATOM 707 O O . ASN A 1 89 ? 0.038 9.981 -3.526 1.00 95.62 89 ASN A O 1
ATOM 711 N N . ILE A 1 90 ? 0.534 7.814 -3.865 1.00 94.81 90 ILE A N 1
ATOM 712 C CA . ILE A 1 90 ? -0.251 7.309 -2.732 1.00 94.81 90 ILE A CA 1
ATOM 713 C C . ILE A 1 90 ? 0.270 7.906 -1.423 1.00 94.81 90 ILE A C 1
ATOM 715 O O . ILE A 1 90 ? -0.527 8.494 -0.700 1.00 94.81 90 ILE A O 1
ATOM 719 N N . CYS A 1 91 ? 1.577 7.803 -1.142 1.00 93.69 91 CYS A N 1
ATOM 720 C CA . CYS A 1 91 ? 2.158 8.347 0.092 1.00 93.69 91 CYS A CA 1
ATOM 721 C C . CYS A 1 91 ? 1.886 9.849 0.224 1.00 93.69 91 CYS A C 1
ATOM 723 O O . CYS A 1 91 ? 1.321 10.274 1.223 1.00 93.69 91 CYS A O 1
ATOM 725 N N . LYS A 1 92 ? 2.153 10.631 -0.830 1.00 91.94 92 LYS A N 1
ATOM 726 C CA . LYS A 1 92 ? 1.881 12.079 -0.838 1.00 91.94 92 LYS A CA 1
ATOM 727 C C . LYS A 1 92 ? 0.417 12.415 -0.569 1.00 91.94 92 LYS A C 1
ATOM 729 O O . LYS A 1 92 ? 0.122 13.281 0.244 1.00 91.94 92 LYS A O 1
ATOM 734 N N . SER A 1 93 ? -0.509 11.731 -1.245 1.00 90.00 93 SER A N 1
ATOM 735 C CA . SER A 1 93 ? -1.936 11.968 -1.033 1.00 90.00 93 SER A CA 1
ATOM 736 C C . SER A 1 93 ? -2.354 11.629 0.394 1.00 90.00 93 SER A C 1
ATOM 738 O O . SER A 1 93 ? -3.176 12.340 0.956 1.00 90.00 93 SER A O 1
ATOM 740 N N . LEU A 1 94 ? -1.809 10.561 0.982 1.00 88.19 94 LEU A N 1
ATOM 741 C CA . LEU A 1 94 ? -2.102 10.194 2.365 1.00 88.19 94 LEU A CA 1
ATOM 742 C C . LEU A 1 94 ? -1.511 11.207 3.353 1.00 88.19 94 LEU A C 1
ATOM 744 O O . LEU A 1 94 ? -2.245 11.640 4.231 1.00 88.19 94 LEU A O 1
ATOM 748 N N . GLU A 1 95 ? -0.266 11.654 3.174 1.00 83.38 95 GLU A N 1
ATOM 749 C CA . GLU A 1 95 ? 0.344 12.723 3.983 1.00 83.38 95 GLU A CA 1
ATOM 750 C C . GLU A 1 95 ? -0.512 14.003 3.990 1.00 83.38 95 GLU A C 1
ATOM 752 O O . GLU A 1 95 ? -0.787 14.554 5.054 1.00 83.38 95 GLU A O 1
ATOM 757 N N . GLU A 1 96 ? -1.004 14.440 2.823 1.00 80.75 96 GLU A N 1
ATOM 758 C CA . GLU A 1 96 ? -1.869 15.623 2.691 1.00 80.75 96 GLU A CA 1
ATOM 759 C C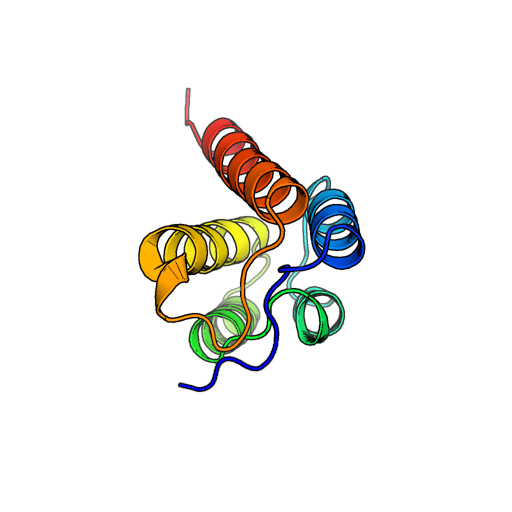 . GLU A 1 96 ? -3.193 15.493 3.463 1.00 80.75 96 GLU A C 1
ATOM 761 O O . GLU A 1 96 ? -3.694 16.486 3.992 1.00 80.75 96 GLU A O 1
ATOM 766 N N . PHE A 1 97 ? -3.756 14.284 3.580 1.00 71.69 97 PHE A N 1
ATOM 767 C CA . PHE A 1 97 ? -4.970 14.049 4.373 1.00 71.69 97 PHE A CA 1
ATOM 768 C C . PHE A 1 97 ? -4.746 14.186 5.885 1.00 71.69 97 PHE A C 1
ATOM 770 O O . PHE A 1 97 ? -5.721 14.390 6.611 1.00 71.69 97 PHE A O 1
ATOM 777 N N . TYR A 1 98 ? -3.505 14.059 6.364 1.00 66.06 98 TYR A N 1
ATOM 778 C CA . TYR A 1 98 ? -3.174 14.071 7.791 1.00 66.06 98 TYR A CA 1
ATOM 779 C C . TYR A 1 98 ? -2.546 15.381 8.274 1.00 66.06 98 TYR A C 1
ATOM 781 O O . TYR A 1 98 ? -2.185 15.456 9.446 1.00 66.06 98 TYR A O 1
ATOM 789 N N . ILE A 1 99 ? -2.451 16.419 7.433 1.00 54.91 99 ILE A N 1
ATOM 790 C CA . ILE A 1 99 ? -2.051 17.760 7.881 1.00 54.91 99 ILE A CA 1
ATOM 791 C C . ILE A 1 99 ? -3.185 18.327 8.754 1.00 54.91 99 ILE A C 1
ATOM 793 O O . ILE A 1 99 ? -4.260 18.626 8.225 1.00 54.91 99 ILE A O 1
ATOM 797 N N . PRO A 1 100 ? -2.992 18.483 10.078 1.00 47.78 100 PRO A N 1
ATOM 798 C CA . PRO A 1 100 ? -3.959 19.189 10.898 1.00 47.78 100 PRO A CA 1
ATOM 799 C C . PRO A 1 100 ? -3.864 20.680 10.552 1.00 47.78 100 PRO A C 1
ATOM 801 O O . PRO A 1 100 ? -2.777 21.258 10.613 1.00 47.78 100 PRO A O 1
ATOM 804 N N . TYR A 1 101 ? -4.988 21.272 10.140 1.00 45.66 101 TYR A N 1
ATOM 805 C CA . TYR A 1 101 ? -5.144 22.729 10.063 1.00 45.66 101 TYR A CA 1
ATOM 806 C C . TYR A 1 101 ? -5.025 23.372 11.447 1.00 45.66 101 TYR A C 1
ATOM 808 O O . TYR A 1 101 ? -5.512 22.754 12.425 1.00 45.66 101 TYR A O 1
#

Sequence (101 aa):
MGVWALPQTVKQAKELQKLVAKPLSLKVAADKLYNLLGDDDLFDGIFEAKEKGDFDVRILVESSLSKFLNEKENATKPWNKEAYKICQNICKSLEEFYIPY

Foldseek 3Di:
DDWDEEQQDPVLLVQVLVQLVDFHWLVCCCVSCCHRTNDPVLVVVSVVVVVVDTDRSLVSVLVSLVVCLVVVVPDPDHHDPNSSVSSVVSNVVSVVVPPDD